Protein AF-A0A970LWY7-F1 (afdb_monomer_lite)

Sequence (65 aa):
METLQEMILEMLESFTQEDLERLMGVDQSSISKIKNNKLKSVGFQKADAIKAFYFNWKQQKTSAG

Secondary structure (DSSP, 8-state):
---HHHHHHHHTTTS-HHHHHHHH---HHHHHHHHTT--S---HHHHHHHHHHHHHHHHHHHHT-

pLDDT: mean 88.28, std 10.77, range [40.12, 95.19]

Foldseek 3Di:
DDDLLNLLVVVVVVDPLVRVCVQLVDHSVRSVCSVVVNDPDDPPSSSCSSVVVSVVVVVVVVVVD

Structure (mmCIF, N/CA/C/O backbone):
data_AF-A0A970LWY7-F1
#
_entry.id   AF-A0A970LWY7-F1
#
loop_
_atom_site.group_PDB
_atom_site.id
_atom_site.type_symbol
_atom_site.label_atom_id
_atom_site.label_alt_id
_atom_site.label_comp_id
_atom_site.label_asym_id
_atom_site.label_entity_id
_atom_site.label_seq_id
_atom_site.pdbx_PDB_ins_code
_atom_site.Cartn_x
_atom_site.Cartn_y
_atom_site.Cartn_z
_atom_site.occupancy
_atom_site.B_iso_or_equiv
_atom_site.auth_seq_id
_atom_site.auth_comp_id
_atom_site.auth_asym_id
_atom_site.auth_atom_id
_atom_site.pdbx_PDB_model_num
ATOM 1 N N . MET A 1 1 ? 0.679 16.976 -0.938 1.00 58.72 1 MET A N 1
ATOM 2 C CA . MET A 1 1 ? 0.356 15.714 -1.638 1.00 58.72 1 MET A CA 1
ATOM 3 C C . MET A 1 1 ? 0.895 14.598 -0.777 1.00 58.72 1 MET 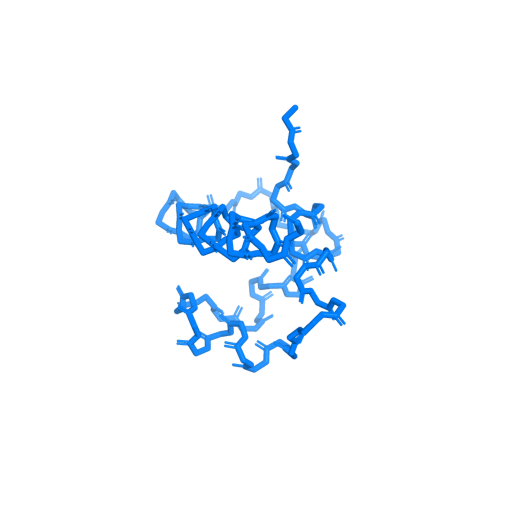A C 1
ATOM 5 O O . MET A 1 1 ? 2.080 14.645 -0.484 1.00 58.72 1 MET A O 1
ATOM 9 N N . GLU A 1 2 ? 0.048 13.663 -0.359 1.00 76.94 2 GLU A N 1
ATOM 10 C CA . GLU A 1 2 ? 0.499 12.457 0.343 1.00 76.94 2 GLU A CA 1
ATOM 11 C C . GLU A 1 2 ? 1.326 11.592 -0.619 1.00 76.94 2 GLU A C 1
ATOM 13 O O . GLU A 1 2 ? 0.988 11.429 -1.798 1.00 76.94 2 GLU A O 1
ATOM 18 N N . THR A 1 3 ? 2.456 11.094 -0.138 1.00 89.94 3 THR A N 1
ATOM 19 C CA . THR A 1 3 ? 3.320 10.155 -0.851 1.00 89.94 3 THR A CA 1
ATOM 20 C C . THR A 1 3 ? 2.692 8.762 -0.854 1.00 89.94 3 THR A C 1
ATOM 22 O O . THR A 1 3 ? 1.898 8.416 0.017 1.00 89.94 3 THR A O 1
ATOM 25 N N . LEU A 1 4 ? 3.087 7.908 -1.805 1.00 90.56 4 LEU A N 1
ATOM 26 C CA . LEU A 1 4 ? 2.643 6.505 -1.815 1.00 90.56 4 LEU A CA 1
ATOM 27 C C . LEU A 1 4 ? 2.998 5.775 -0.512 1.00 90.56 4 LEU A C 1
ATOM 29 O O . LEU A 1 4 ? 2.265 4.885 -0.094 1.00 90.56 4 LEU A O 1
ATOM 33 N N . GLN A 1 5 ? 4.111 6.148 0.126 1.00 92.94 5 GLN A N 1
ATOM 34 C CA . GLN A 1 5 ? 4.509 5.585 1.410 1.00 92.94 5 GLN A CA 1
ATOM 35 C C . GLN A 1 5 ? 3.517 5.959 2.514 1.00 92.94 5 GLN A C 1
ATOM 37 O O . GLN A 1 5 ? 3.067 5.071 3.229 1.00 92.94 5 GLN A O 1
ATOM 42 N N . GLU A 1 6 ? 3.165 7.240 2.635 1.00 93.94 6 GLU A N 1
ATOM 43 C CA . GLU A 1 6 ? 2.194 7.719 3.628 1.00 93.94 6 GLU A CA 1
ATOM 44 C C . GLU A 1 6 ? 0.821 7.073 3.417 1.00 93.94 6 GLU A C 1
ATOM 46 O O . GLU A 1 6 ? 0.243 6.559 4.369 1.00 93.94 6 GLU A O 1
ATOM 51 N N . MET A 1 7 ? 0.360 6.980 2.163 1.00 94.25 7 MET A N 1
ATOM 52 C CA . MET A 1 7 ? -0.895 6.298 1.820 1.00 94.25 7 MET A CA 1
ATOM 53 C C . MET A 1 7 ? -0.890 4.831 2.266 1.00 94.25 7 MET A C 1
ATOM 55 O O . MET A 1 7 ? -1.841 4.365 2.887 1.00 94.25 7 MET A O 1
ATOM 59 N N . ILE A 1 8 ? 0.184 4.089 1.967 1.00 93.94 8 ILE A N 1
ATOM 60 C CA . ILE A 1 8 ? 0.318 2.684 2.380 1.00 93.94 8 ILE A CA 1
ATOM 61 C C . ILE A 1 8 ? 0.359 2.564 3.905 1.00 93.94 8 ILE A C 1
ATOM 63 O O . ILE A 1 8 ? -0.279 1.668 4.448 1.00 93.94 8 ILE A O 1
ATOM 67 N N . LEU A 1 9 ? 1.101 3.432 4.598 1.00 94.62 9 LEU A N 1
ATOM 68 C CA . LEU A 1 9 ? 1.198 3.397 6.058 1.00 94.62 9 LEU A CA 1
ATOM 69 C C . LEU A 1 9 ? -0.160 3.629 6.719 1.00 94.62 9 LEU A C 1
ATOM 71 O O . LEU A 1 9 ? -0.518 2.862 7.604 1.00 94.62 9 LEU A O 1
ATOM 75 N N . GLU A 1 10 ? -0.928 4.611 6.248 1.00 95.06 10 GLU A N 1
ATOM 76 C CA . GLU A 1 10 ? -2.261 4.895 6.786 1.00 95.06 10 GLU A CA 1
ATOM 77 C C . GLU A 1 10 ? -3.239 3.741 6.518 1.00 95.06 10 GLU A C 1
ATOM 79 O O . GLU A 1 10 ? -3.979 3.321 7.404 1.00 95.06 10 GLU A O 1
ATOM 84 N N . MET A 1 11 ? -3.219 3.161 5.314 1.00 94.38 11 MET A N 1
ATOM 85 C CA . MET A 1 11 ? -4.066 2.002 5.009 1.00 94.38 11 MET A CA 1
ATOM 86 C C . MET A 1 11 ? -3.706 0.779 5.854 1.00 94.38 11 MET A C 1
ATOM 88 O O . MET A 1 11 ? -4.596 0.022 6.233 1.00 94.38 11 MET A O 1
ATOM 92 N N . LEU A 1 12 ? -2.428 0.594 6.194 1.00 94.56 12 LEU A N 1
ATOM 93 C CA . LEU A 1 12 ? -1.974 -0.502 7.055 1.00 94.56 12 LEU A CA 1
ATOM 94 C C . LEU A 1 12 ? -2.452 -0.386 8.511 1.00 94.56 12 LEU A C 1
ATOM 96 O O . LEU A 1 12 ? -2.317 -1.350 9.262 1.00 94.56 12 LEU A O 1
ATOM 100 N N . GLU A 1 13 ? -3.028 0.748 8.918 1.00 94.44 13 GLU A N 1
ATOM 101 C CA . GLU A 1 13 ? -3.724 0.868 10.206 1.00 94.44 13 GLU A CA 1
ATOM 102 C C . GLU A 1 13 ? -5.102 0.188 10.189 1.00 94.44 13 GLU A C 1
ATOM 104 O O . GLU A 1 13 ? -5.620 -0.179 11.240 1.00 94.44 13 GLU A O 1
ATOM 109 N N . SER A 1 14 ? -5.708 0.030 9.006 1.00 94.50 14 SER A N 1
ATOM 110 C CA . SER A 1 14 ? -7.063 -0.523 8.830 1.00 94.50 14 SER A CA 1
ATOM 111 C C . SER A 1 14 ? -7.100 -1.857 8.080 1.00 94.50 14 SER A C 1
ATOM 113 O O . SER A 1 14 ? -8.074 -2.594 8.198 1.00 94.50 14 SER A O 1
ATOM 115 N N . PHE A 1 15 ? -6.055 -2.174 7.317 1.00 94.19 15 PHE A N 1
ATOM 116 C CA . PHE A 1 15 ? -5.974 -3.351 6.456 1.00 94.19 15 PHE A CA 1
ATOM 117 C C . PHE A 1 15 ? -4.658 -4.094 6.672 1.00 94.19 15 PHE A C 1
ATOM 119 O O . PHE A 1 15 ? -3.608 -3.487 6.892 1.00 94.19 15 PHE A O 1
ATOM 126 N N . THR A 1 16 ? -4.675 -5.420 6.543 1.00 94.12 16 THR A N 1
ATOM 127 C CA . THR A 1 16 ? -3.431 -6.197 6.502 1.00 94.12 16 THR A CA 1
ATOM 128 C C . THR A 1 16 ? -2.751 -6.065 5.133 1.00 94.12 16 THR A C 1
ATOM 130 O O . THR A 1 16 ? -3.361 -5.656 4.146 1.00 94.12 16 THR A O 1
ATOM 133 N N . GLN A 1 17 ? -1.472 -6.449 5.027 1.00 90.12 17 GLN A N 1
ATOM 134 C CA . GLN A 1 17 ? -0.795 -6.493 3.719 1.00 90.12 17 GLN A CA 1
ATOM 135 C C . GLN A 1 17 ? -1.460 -7.477 2.745 1.00 90.12 17 GLN A C 1
ATOM 137 O O . GLN A 1 17 ? -1.404 -7.259 1.539 1.00 90.12 17 GLN A O 1
ATOM 142 N N . GLU A 1 18 ? -2.086 -8.541 3.253 1.00 94.25 18 GLU A N 1
ATOM 143 C CA . GLU A 1 18 ? -2.824 -9.510 2.439 1.00 94.25 18 GLU A CA 1
ATOM 144 C C . GLU A 1 18 ? -4.135 -8.926 1.912 1.00 94.25 18 GLU A C 1
ATOM 146 O O . GLU A 1 18 ? -4.454 -9.098 0.736 1.00 94.25 18 GLU A O 1
ATOM 151 N N . ASP A 1 19 ? -4.854 -8.165 2.738 1.00 94.62 19 ASP A N 1
ATOM 152 C CA . ASP A 1 19 ? -6.049 -7.445 2.290 1.00 94.62 19 ASP A CA 1
ATOM 153 C C . ASP A 1 19 ? -5.690 -6.446 1.191 1.00 94.62 19 ASP A C 1
ATOM 155 O O . ASP A 1 19 ? -6.318 -6.414 0.138 1.00 94.62 19 ASP A O 1
ATOM 159 N N . LEU A 1 20 ? -4.628 -5.669 1.403 1.00 93.81 20 LEU A N 1
ATOM 160 C CA . LEU A 1 20 ? -4.146 -4.681 0.443 1.00 93.81 20 LEU A CA 1
ATOM 161 C C . LEU A 1 20 ? -3.696 -5.304 -0.885 1.00 93.81 20 LEU A C 1
ATOM 163 O O . LEU A 1 20 ? -3.959 -4.734 -1.946 1.00 93.81 20 LEU A O 1
ATOM 167 N N . GLU A 1 21 ? -3.074 -6.482 -0.851 1.00 94.88 21 GLU A N 1
ATOM 168 C CA . GLU A 1 21 ? -2.750 -7.236 -2.063 1.00 94.88 21 GLU A CA 1
ATOM 169 C C . GLU A 1 21 ? -4.009 -7.642 -2.831 1.00 94.88 21 GLU A C 1
ATOM 171 O O . GLU A 1 21 ? -4.084 -7.424 -4.042 1.00 94.88 21 GLU A O 1
ATOM 176 N N . ARG A 1 22 ? -5.026 -8.160 -2.137 1.00 94.38 22 ARG A N 1
ATOM 177 C CA . ARG A 1 22 ? -6.299 -8.569 -2.753 1.00 94.38 22 ARG A CA 1
ATOM 178 C C . ARG A 1 22 ? -7.101 -7.383 -3.291 1.00 94.38 22 ARG A C 1
ATOM 180 O O . ARG A 1 22 ? -7.720 -7.503 -4.343 1.00 94.38 22 ARG A O 1
ATOM 187 N N . LEU A 1 23 ? -7.094 -6.251 -2.587 1.00 93.69 23 LEU A N 1
ATOM 188 C CA . LEU A 1 23 ? -7.899 -5.069 -2.913 1.00 93.69 23 LEU A CA 1
ATOM 189 C C . LEU A 1 23 ? -7.300 -4.232 -4.046 1.00 93.69 23 LEU A C 1
ATOM 191 O O . LEU A 1 23 ? -8.038 -3.709 -4.876 1.00 93.69 23 LEU A O 1
ATOM 195 N N . MET A 1 24 ? -5.972 -4.100 -4.092 1.00 93.81 24 MET A N 1
ATOM 196 C CA . MET A 1 24 ? -5.284 -3.260 -5.083 1.00 93.81 24 MET A CA 1
ATOM 197 C C . MET A 1 24 ? -4.608 -4.066 -6.196 1.00 93.81 24 MET A C 1
ATOM 199 O O . MET A 1 24 ? -4.154 -3.480 -7.178 1.00 93.81 24 MET A O 1
ATOM 203 N N . GLY A 1 25 ? -4.469 -5.387 -6.043 1.00 91.75 25 GLY A N 1
ATOM 204 C CA . GLY A 1 25 ? -3.677 -6.219 -6.954 1.00 91.75 25 GLY A CA 1
ATOM 205 C C . GLY A 1 25 ? -2.173 -5.925 -6.887 1.00 91.75 25 GLY A C 1
ATOM 206 O O . GLY A 1 25 ? -1.442 -6.189 -7.843 1.00 91.75 25 GLY A O 1
ATOM 207 N N . VAL A 1 26 ? -1.700 -5.332 -5.785 1.00 91.56 26 VAL A N 1
ATOM 208 C CA . VAL A 1 26 ? -0.286 -4.993 -5.577 1.00 91.56 26 VAL A CA 1
ATOM 209 C C . VAL A 1 26 ? 0.334 -6.004 -4.626 1.00 91.56 26 VAL A C 1
ATOM 211 O O . VAL A 1 26 ? -0.045 -6.074 -3.465 1.00 91.56 26 VAL A O 1
ATOM 214 N N . ASP A 1 27 ? 1.330 -6.746 -5.103 1.00 92.12 27 ASP A N 1
ATOM 215 C CA . ASP A 1 27 ? 1.991 -7.792 -4.323 1.00 92.12 27 ASP A CA 1
ATOM 216 C C . ASP A 1 27 ? 2.560 -7.288 -2.983 1.00 92.12 27 ASP A C 1
ATOM 218 O O . ASP A 1 27 ? 3.093 -6.171 -2.883 1.00 92.12 27 ASP A O 1
ATOM 222 N N . GLN A 1 28 ? 2.535 -8.150 -1.961 1.00 91.00 28 GLN A N 1
ATOM 223 C CA . GLN A 1 28 ? 3.055 -7.823 -0.624 1.00 91.00 28 GLN A CA 1
ATOM 224 C C . GLN A 1 28 ? 4.526 -7.390 -0.635 1.00 91.00 28 GLN A C 1
ATOM 226 O O . GLN A 1 28 ? 4.938 -6.552 0.170 1.00 91.00 28 GLN A O 1
ATOM 231 N N . SER A 1 29 ? 5.339 -7.913 -1.562 1.00 92.06 29 SER A N 1
ATOM 232 C CA . SER A 1 29 ? 6.743 -7.498 -1.690 1.00 92.06 29 SER A CA 1
ATOM 233 C C . SER A 1 29 ? 6.850 -6.017 -2.057 1.00 92.06 29 SER A C 1
ATOM 235 O O . SER A 1 29 ? 7.667 -5.288 -1.489 1.00 92.06 29 SER A O 1
ATOM 237 N N . SER A 1 30 ? 6.007 -5.551 -2.975 1.00 91.44 30 SER A N 1
ATOM 238 C CA . SER A 1 30 ? 5.928 -4.157 -3.397 1.00 91.44 30 SER A CA 1
ATOM 239 C C . SER A 1 30 ? 5.394 -3.278 -2.275 1.00 91.44 30 SER A C 1
ATOM 241 O O . SER A 1 30 ? 6.023 -2.264 -1.978 1.00 91.44 30 SER A O 1
ATOM 243 N N . ILE A 1 31 ? 4.323 -3.693 -1.588 1.00 91.81 31 ILE A N 1
ATOM 244 C CA . ILE A 1 31 ? 3.789 -2.979 -0.414 1.00 91.81 31 ILE A CA 1
ATOM 245 C C . ILE A 1 31 ? 4.878 -2.823 0.654 1.00 91.81 31 ILE A C 1
ATOM 247 O O . ILE A 1 31 ? 5.148 -1.713 1.112 1.00 91.81 31 ILE A O 1
ATOM 251 N N . SER A 1 32 ? 5.578 -3.905 0.996 1.00 93.31 32 SER A N 1
ATOM 252 C CA . SER A 1 32 ? 6.669 -3.896 1.976 1.00 93.31 32 SER A CA 1
ATOM 253 C C . SER A 1 32 ? 7.830 -2.988 1.553 1.00 93.31 32 SER A C 1
ATOM 255 O O . SER A 1 32 ? 8.364 -2.230 2.367 1.00 93.31 32 SER A O 1
ATOM 257 N N . LYS A 1 33 ? 8.223 -2.999 0.275 1.00 92.31 33 LYS A N 1
ATOM 258 C CA . LYS A 1 33 ? 9.277 -2.107 -0.238 1.00 92.31 33 LYS A CA 1
ATOM 259 C C . LYS A 1 33 ? 8.852 -0.640 -0.218 1.00 92.31 33 LYS A C 1
ATOM 261 O O . LYS A 1 33 ? 9.680 0.195 0.131 1.00 92.31 33 LYS A O 1
ATOM 266 N N . ILE A 1 34 ? 7.600 -0.328 -0.550 1.00 91.81 34 ILE A N 1
ATOM 267 C CA . ILE A 1 34 ? 7.054 1.038 -0.497 1.00 91.81 34 ILE A CA 1
ATOM 268 C C . ILE A 1 34 ? 6.988 1.521 0.953 1.00 91.81 34 ILE A C 1
ATOM 270 O O . ILE A 1 34 ? 7.517 2.586 1.257 1.00 91.81 34 ILE A O 1
ATOM 274 N N . LYS A 1 35 ? 6.456 0.695 1.865 1.00 91.00 35 LYS A N 1
ATOM 275 C CA . LYS A 1 35 ? 6.391 0.977 3.309 1.00 91.00 35 LYS A CA 1
ATOM 276 C C . LYS A 1 35 ? 7.755 1.359 3.885 1.00 91.00 35 LYS A C 1
ATOM 278 O O . LYS A 1 35 ? 7.869 2.296 4.667 1.00 91.00 35 LYS A O 1
ATOM 283 N N . ASN A 1 36 ? 8.793 0.627 3.479 1.00 92.12 36 ASN A N 1
ATOM 284 C CA . ASN A 1 36 ? 10.166 0.824 3.941 1.00 92.12 36 ASN A CA 1
ATOM 285 C C . ASN A 1 36 ? 10.958 1.856 3.114 1.00 92.12 36 ASN A C 1
ATOM 287 O O . ASN A 1 36 ? 12.169 1.959 3.296 1.00 92.12 36 ASN A O 1
ATOM 291 N N . ASN A 1 37 ? 10.318 2.564 2.175 1.00 86.69 37 ASN A N 1
ATOM 292 C CA . ASN A 1 37 ? 10.955 3.497 1.240 1.00 86.69 37 ASN A CA 1
ATOM 293 C C . ASN A 1 37 ? 12.152 2.897 0.462 1.00 86.69 37 ASN A C 1
ATOM 295 O O . ASN A 1 37 ? 13.133 3.565 0.142 1.00 86.69 37 ASN A O 1
ATOM 299 N N . LYS A 1 38 ? 12.095 1.591 0.177 1.00 86.12 38 LYS A N 1
ATOM 300 C CA . LYS A 1 38 ? 13.138 0.832 -0.538 1.00 86.12 38 LYS A CA 1
ATOM 301 C C . LYS A 1 38 ? 12.860 0.692 -2.033 1.00 86.12 38 LYS A C 1
ATOM 303 O O . LYS A 1 38 ? 13.685 0.130 -2.755 1.00 86.12 38 LYS A O 1
ATOM 308 N N . LEU A 1 39 ? 11.707 1.157 -2.516 1.00 76.69 39 LEU A N 1
ATOM 309 C CA . LEU A 1 39 ? 11.356 1.063 -3.928 1.00 76.69 39 LEU A CA 1
ATOM 310 C C . LEU A 1 39 ? 11.807 2.324 -4.677 1.00 76.69 39 LEU A C 1
ATOM 312 O O . L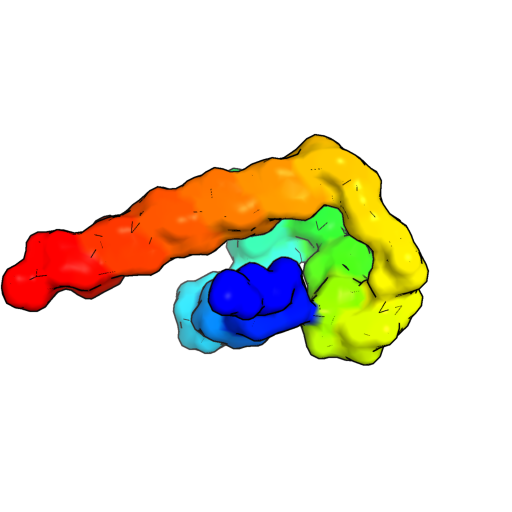EU A 1 39 ? 11.187 3.373 -4.567 1.00 76.69 39 LEU A O 1
ATOM 316 N N . LYS A 1 40 ? 12.882 2.204 -5.468 1.00 72.38 40 LYS A N 1
ATOM 317 C CA . LYS A 1 40 ? 13.422 3.315 -6.278 1.00 72.38 40 LYS A CA 1
ATOM 318 C C . LYS A 1 40 ? 12.446 3.820 -7.347 1.00 72.38 40 LYS A C 1
ATOM 320 O O . LYS A 1 40 ? 12.529 4.971 -7.753 1.00 72.38 40 LYS A O 1
ATOM 325 N N . SER A 1 41 ? 11.562 2.948 -7.830 1.00 76.62 41 SER A N 1
ATOM 326 C CA . SER A 1 41 ? 10.525 3.273 -8.807 1.00 76.62 41 SER A CA 1
ATOM 327 C C . SER A 1 41 ? 9.337 2.335 -8.613 1.00 76.62 41 SER A C 1
ATOM 329 O O . SER A 1 41 ? 9.506 1.113 -8.585 1.00 76.62 41 SER A O 1
ATOM 331 N N . VAL A 1 42 ? 8.145 2.909 -8.452 1.00 81.19 42 VAL A N 1
ATOM 332 C CA . VAL A 1 42 ? 6.871 2.184 -8.474 1.00 81.19 42 VAL A CA 1
ATOM 333 C C . VAL A 1 42 ? 6.351 2.261 -9.905 1.00 81.19 42 VAL A C 1
ATOM 335 O O . VAL A 1 42 ? 6.196 3.356 -10.443 1.00 81.19 42 VAL A O 1
ATOM 338 N N . GLY A 1 43 ? 6.079 1.114 -10.532 1.00 87.25 43 GLY A N 1
ATOM 339 C CA . GLY A 1 43 ? 5.459 1.097 -11.858 1.00 87.25 43 GLY A CA 1
ATOM 340 C C . GLY A 1 43 ? 4.135 1.867 -11.851 1.00 87.25 43 GLY A C 1
ATOM 341 O O . GLY A 1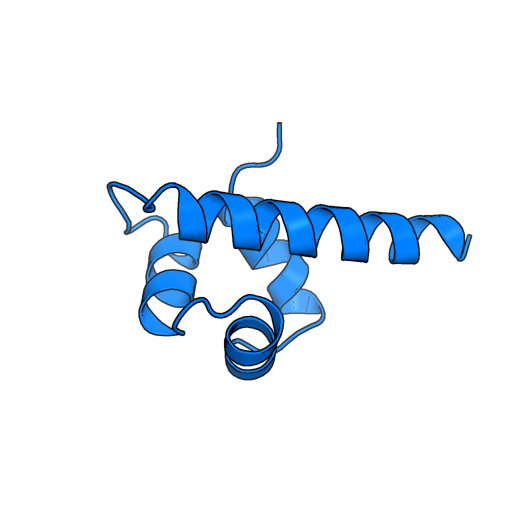 43 ? 3.372 1.758 -10.891 1.00 87.25 43 GLY A O 1
ATOM 342 N N . PHE A 1 44 ? 3.861 2.624 -12.918 1.00 88.00 44 PHE A N 1
ATOM 343 C CA . PHE A 1 44 ? 2.701 3.521 -13.010 1.00 88.00 44 PHE A CA 1
ATOM 344 C C . PHE A 1 44 ? 1.385 2.840 -12.604 1.00 88.00 44 PHE A C 1
ATOM 346 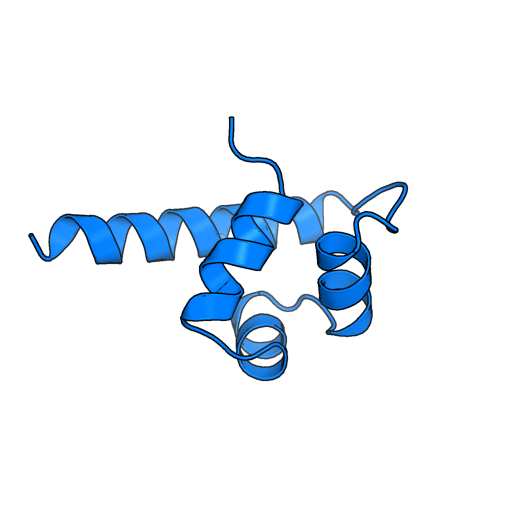O O . PHE A 1 44 ? 0.662 3.374 -11.776 1.00 88.00 44 PHE A O 1
ATOM 353 N N . GLN A 1 45 ? 1.138 1.618 -13.088 1.00 90.94 45 GLN A N 1
ATOM 354 C CA . GLN A 1 45 ? -0.060 0.838 -12.751 1.00 90.94 45 GLN A CA 1
ATOM 355 C C . GLN A 1 45 ? -0.209 0.574 -11.244 1.00 90.94 45 GLN A C 1
ATOM 357 O O . GLN A 1 45 ? -1.299 0.709 -10.702 1.00 90.94 45 GLN A O 1
ATOM 362 N N . LYS A 1 46 ? 0.885 0.242 -10.545 1.00 91.31 46 LYS A N 1
ATOM 363 C CA . LYS A 1 46 ? 0.852 -0.004 -9.094 1.00 91.31 46 LYS A CA 1
ATOM 364 C C . LYS A 1 46 ? 0.619 1.291 -8.323 1.00 91.31 46 LYS A C 1
ATOM 366 O O . LYS A 1 46 ? -0.134 1.308 -7.358 1.00 91.31 46 LYS A O 1
ATOM 371 N N . ALA A 1 47 ? 1.266 2.375 -8.751 1.00 92.00 47 ALA A N 1
ATOM 372 C CA . ALA A 1 47 ? 1.079 3.689 -8.148 1.00 92.00 47 ALA A CA 1
ATOM 373 C C . ALA A 1 47 ? -0.364 4.187 -8.317 1.00 92.00 47 ALA A C 1
ATOM 375 O O . ALA A 1 47 ? -0.918 4.761 -7.382 1.00 92.00 47 ALA A O 1
ATOM 376 N N . ASP A 1 48 ? -0.957 3.962 -9.488 1.00 94.38 48 ASP A N 1
ATOM 377 C CA . ASP A 1 48 ? -2.342 4.318 -9.784 1.00 94.38 48 ASP A CA 1
ATOM 378 C C . ASP A 1 48 ? -3.326 3.487 -8.951 1.00 94.38 48 ASP A C 1
ATOM 380 O O . ASP A 1 48 ? -4.173 4.060 -8.274 1.00 94.38 48 ASP A O 1
ATOM 384 N N . ALA A 1 49 ? -3.129 2.165 -8.869 1.00 95.19 49 ALA A N 1
ATOM 385 C CA . ALA A 1 49 ? -3.951 1.279 -8.041 1.00 95.19 49 ALA A CA 1
ATOM 386 C C . ALA A 1 49 ? -3.940 1.675 -6.553 1.00 95.19 49 ALA A C 1
ATOM 388 O O . ALA A 1 49 ? -4.998 1.764 -5.929 1.00 95.19 49 ALA A O 1
ATOM 389 N N . ILE A 1 50 ? -2.757 1.978 -5.998 1.00 94.25 50 ILE A N 1
ATOM 390 C CA . ILE A 1 50 ? -2.617 2.440 -4.606 1.00 94.25 50 ILE A CA 1
ATOM 391 C C . ILE A 1 50 ? -3.389 3.739 -4.389 1.00 94.25 50 ILE A C 1
ATOM 393 O O . ILE A 1 50 ? -4.150 3.851 -3.432 1.00 94.25 50 ILE A O 1
ATOM 397 N N . LYS A 1 51 ? -3.217 4.720 -5.282 1.00 94.25 51 LYS A N 1
ATOM 398 C CA . LYS A 1 51 ? -3.901 6.015 -5.178 1.00 94.25 51 LYS A CA 1
ATOM 399 C C . LYS A 1 51 ? -5.412 5.863 -5.304 1.00 94.25 51 LYS A C 1
ATOM 401 O O . LYS A 1 51 ? -6.140 6.427 -4.494 1.00 94.25 51 LYS A O 1
ATOM 406 N N . ALA A 1 52 ? -5.878 5.114 -6.300 1.00 94.81 52 ALA A N 1
ATOM 407 C CA . ALA A 1 52 ? -7.296 4.908 -6.559 1.00 94.81 52 ALA A CA 1
ATOM 408 C C . ALA A 1 52 ? -7.996 4.287 -5.346 1.00 94.81 52 ALA A C 1
ATOM 410 O O . ALA A 1 52 ? -9.010 4.815 -4.886 1.00 94.81 52 ALA A O 1
ATOM 411 N N . PHE A 1 53 ? -7.419 3.222 -4.783 1.00 95.06 53 PHE A N 1
ATOM 412 C CA . PHE A 1 53 ? -7.961 2.587 -3.587 1.00 95.06 53 PHE A CA 1
ATOM 413 C C . PHE A 1 53 ? -7.899 3.518 -2.370 1.00 95.06 53 PHE A C 1
ATOM 415 O O . PHE A 1 53 ? -8.913 3.704 -1.700 1.00 95.06 53 PHE A O 1
ATOM 422 N N . TYR A 1 54 ? -6.757 4.171 -2.131 1.00 95.06 54 TYR A N 1
ATOM 423 C CA . TYR A 1 54 ? -6.582 5.100 -1.015 1.00 95.06 54 TYR A CA 1
ATOM 424 C C . TYR A 1 54 ? -7.619 6.226 -1.019 1.00 95.06 54 TYR A C 1
ATOM 426 O O . TYR A 1 54 ? -8.280 6.465 -0.010 1.00 95.06 54 TYR A O 1
ATOM 434 N N . PHE A 1 55 ? -7.804 6.905 -2.155 1.00 93.81 55 PHE A N 1
ATOM 435 C CA . PHE A 1 55 ? -8.766 8.001 -2.250 1.00 93.81 55 PHE A CA 1
ATOM 436 C C . PHE A 1 55 ? -10.207 7.517 -2.121 1.00 93.81 55 PHE A C 1
ATOM 438 O O . PHE A 1 55 ? -11.009 8.194 -1.480 1.00 93.81 55 PHE A O 1
ATOM 445 N N . ASN A 1 56 ? -10.535 6.350 -2.678 1.00 93.00 56 ASN A N 1
ATOM 446 C CA . ASN A 1 56 ? -11.860 5.764 -2.522 1.00 93.00 56 ASN A CA 1
ATOM 447 C C . ASN A 1 56 ? -12.156 5.433 -1.048 1.00 93.00 56 ASN A C 1
ATOM 449 O O . ASN A 1 56 ? -13.180 5.856 -0.515 1.00 93.00 56 ASN A O 1
ATOM 453 N N . TRP A 1 57 ? -11.228 4.759 -0.368 1.00 93.50 57 TRP A N 1
ATOM 454 C CA . TRP A 1 57 ? -11.345 4.424 1.051 1.00 93.50 57 TRP A CA 1
ATOM 455 C C . TRP A 1 57 ? -11.418 5.672 1.941 1.00 93.50 57 TRP A C 1
ATOM 457 O O . TRP A 1 57 ? -12.297 5.778 2.797 1.00 93.50 57 TRP A O 1
ATOM 467 N N . LYS A 1 58 ? -10.538 6.653 1.712 1.00 90.69 58 LYS A N 1
ATOM 468 C CA . LYS A 1 58 ? -10.500 7.901 2.485 1.00 90.69 58 LYS A CA 1
ATOM 469 C C . LYS A 1 58 ? -11.784 8.709 2.320 1.00 90.69 58 LYS A C 1
ATOM 471 O O . LYS A 1 58 ? -12.296 9.216 3.313 1.00 90.69 58 LYS A O 1
ATOM 476 N N . GLN A 1 59 ? -12.348 8.767 1.109 1.00 89.25 59 GLN A N 1
ATOM 477 C CA . GLN A 1 59 ? -13.652 9.396 0.880 1.00 89.25 59 GLN A CA 1
ATOM 478 C C . GLN A 1 59 ? -14.7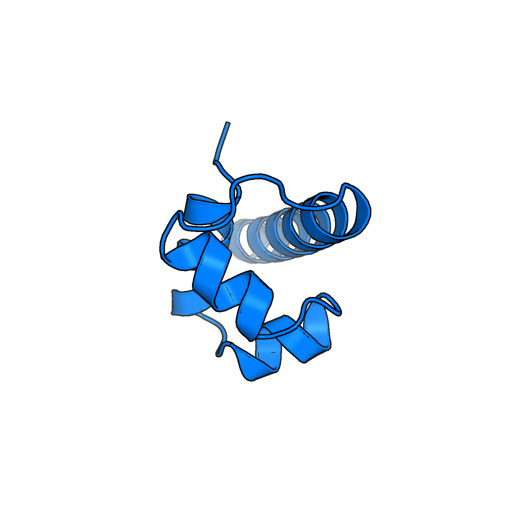59 8.713 1.689 1.00 89.25 59 GLN A C 1
ATOM 480 O O . GLN A 1 59 ? -15.490 9.398 2.402 1.00 89.25 59 GLN A O 1
ATOM 485 N N . GLN A 1 60 ? -14.834 7.379 1.664 1.00 86.19 60 GLN A N 1
ATOM 486 C CA . GLN A 1 60 ? -15.814 6.634 2.465 1.00 86.19 60 GLN A CA 1
ATOM 487 C C . GLN A 1 60 ? -15.651 6.888 3.972 1.00 86.19 60 GLN A C 1
ATOM 489 O O . GLN A 1 60 ? -16.644 7.069 4.673 1.00 86.19 60 GLN A O 1
ATOM 494 N N . LYS A 1 61 ? -14.408 6.973 4.464 1.00 76.31 61 LYS A N 1
ATOM 495 C CA . LYS A 1 61 ? -14.097 7.307 5.865 1.00 76.31 61 LYS A CA 1
ATOM 496 C C . LYS A 1 61 ? -14.580 8.712 6.244 1.00 76.31 61 LYS A C 1
ATOM 498 O O . LYS A 1 61 ? -15.063 8.905 7.353 1.00 76.31 61 LYS A O 1
ATOM 503 N N . THR A 1 62 ? -14.474 9.683 5.334 1.00 67.94 62 THR A N 1
ATOM 504 C CA . THR A 1 62 ? -14.916 11.070 5.572 1.00 67.94 62 THR A CA 1
ATOM 505 C C . THR A 1 62 ? -16.418 11.294 5.400 1.00 67.94 62 THR A C 1
ATOM 507 O O . THR A 1 62 ? -16.955 12.200 6.022 1.00 67.94 62 THR A O 1
ATOM 510 N N . SER A 1 63 ? -17.109 10.494 4.583 1.00 60.97 63 SER A N 1
ATOM 511 C CA . SER A 1 63 ? -18.560 10.625 4.365 1.00 60.97 63 SER A CA 1
ATOM 512 C C . SER A 1 63 ? -19.413 10.031 5.491 1.00 60.97 63 SER A C 1
ATOM 514 O O . SER A 1 63 ? -20.624 10.222 5.492 1.00 60.97 63 SER A O 1
ATOM 516 N N . ALA A 1 64 ? -18.802 9.310 6.434 1.00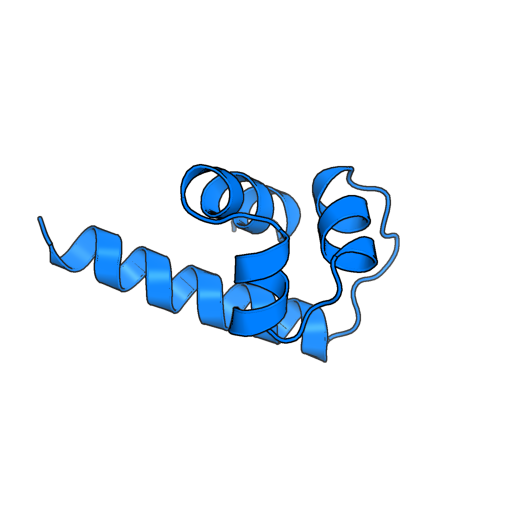 55.50 64 ALA A N 1
ATOM 517 C CA . ALA A 1 64 ? -19.469 8.743 7.606 1.00 55.50 64 ALA A CA 1
ATOM 518 C C . ALA A 1 64 ? -19.449 9.671 8.844 1.00 55.50 64 ALA A C 1
ATOM 520 O O . ALA A 1 64 ? -19.730 9.204 9.948 1.00 55.50 64 ALA A O 1
ATOM 521 N N . GLY A 1 65 ? -19.086 10.949 8.670 1.00 40.12 65 GLY A N 1
ATOM 522 C CA . GLY A 1 65 ? -19.046 11.979 9.717 1.00 40.12 65 GLY A CA 1
ATOM 523 C C . GLY A 1 65 ? -20.158 13.009 9.589 1.00 40.12 65 GLY A C 1
ATOM 524 O O . GLY A 1 65 ? -20.500 13.360 8.438 1.00 40.12 65 GLY A O 1
#

Radius of gyration: 11.3 Å; chains: 1; bounding box: 33×25×23 Å